Protein AF-A0A2N9LS30-F1 (afdb_monomer_lite)

Secondary structure (DSSP, 8-state):
-HHHHHTT---HHHHHHT--GGGGGGHHHHHHHHTTT--HHHHHHHHHHHHHHHHHHHHHHHHHHHHHHHHGGGHHHHHHHHTSTT--HHHHHHGGGGGG-

Foldseek 3Di:
DLVVLLVPDQQLQVVLVVDDDPSVVVSVVSRVVRHPPRDPVNSVVSVVVVVVVVVVVVVVVVVVVVLVVVCVVVVVQLVVQCPPPPQHSVNSSCVVVVVPD

Structure (mmCIF, N/CA/C/O backbone):
data_AF-A0A2N9LS30-F1
#
_entry.id   AF-A0A2N9LS30-F1
#
loop_
_atom_site.group_PDB
_atom_site.id
_atom_site.type_symbol
_atom_site.label_atom_id
_atom_site.label_alt_id
_atom_site.label_comp_id
_atom_site.label_asym_id
_atom_site.label_entity_id
_atom_site.label_seq_id
_atom_site.pdbx_PDB_ins_code
_atom_site.Cartn_x
_atom_site.Cartn_y
_atom_site.Cartn_z
_atom_site.occupancy
_atom_site.B_iso_or_equiv
_atom_site.auth_seq_id
_atom_site.auth_comp_id
_atom_site.auth_asym_id
_atom_site.auth_atom_id
_atom_site.pdbx_PDB_model_num
ATOM 1 N N . MET A 1 1 ? -10.836 2.019 6.067 1.00 90.44 1 MET A N 1
ATOM 2 C CA . MET A 1 1 ? -10.743 2.323 7.513 1.00 90.44 1 MET A CA 1
ATOM 3 C C . MET A 1 1 ? -9.625 3.311 7.835 1.00 90.44 1 MET A C 1
ATOM 5 O O . MET A 1 1 ? -9.934 4.371 8.350 1.00 90.44 1 MET A O 1
ATOM 9 N N . LEU A 1 2 ? -8.356 3.016 7.517 1.00 90.06 2 LEU A N 1
ATOM 10 C CA . LEU A 1 2 ? -7.216 3.886 7.872 1.00 90.06 2 LEU A CA 1
ATOM 11 C C . LEU A 1 2 ? -7.351 5.329 7.354 1.00 90.06 2 LEU A C 1
ATOM 13 O O . LEU A 1 2 ? -7.128 6.262 8.113 1.00 90.06 2 LEU A O 1
ATOM 17 N N . ASN A 1 3 ? -7.839 5.519 6.123 1.00 91.50 3 ASN A N 1
ATOM 18 C CA . ASN A 1 3 ? -8.151 6.858 5.603 1.00 91.50 3 ASN A CA 1
ATOM 19 C C . ASN A 1 3 ? -9.145 7.633 6.488 1.00 91.50 3 ASN A C 1
ATOM 21 O O . ASN A 1 3 ? -8.964 8.823 6.706 1.00 91.50 3 ASN A O 1
ATOM 25 N N . ALA A 1 4 ? -10.172 6.964 7.025 1.00 91.44 4 ALA A N 1
ATOM 26 C CA . ALA A 1 4 ? -11.159 7.600 7.899 1.00 91.44 4 ALA A CA 1
ATOM 27 C C . ALA A 1 4 ? -10.561 7.942 9.273 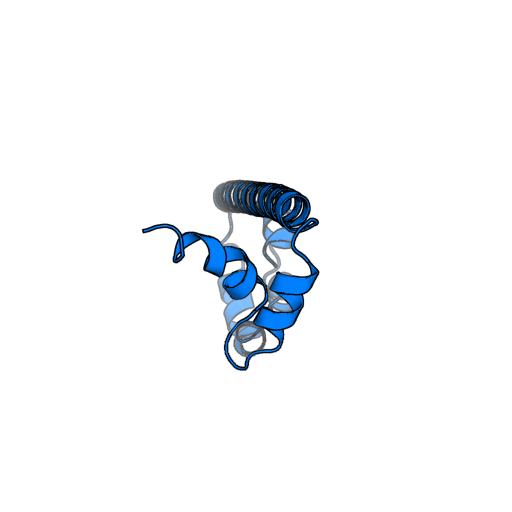1.00 91.44 4 ALA A C 1
ATOM 29 O O . ALA A 1 4 ? -10.827 9.016 9.800 1.00 91.44 4 ALA A O 1
ATOM 30 N N . LEU A 1 5 ? -9.687 7.079 9.808 1.00 90.19 5 LEU A N 1
ATOM 31 C CA . LEU A 1 5 ? -8.914 7.380 11.018 1.00 90.19 5 LEU A CA 1
ATOM 32 C C . LEU A 1 5 ? -8.051 8.633 10.829 1.00 90.19 5 LEU A C 1
ATOM 34 O O . LEU A 1 5 ? -8.078 9.526 11.668 1.00 90.19 5 LEU A O 1
ATOM 38 N N . VAL A 1 6 ? -7.322 8.733 9.714 1.00 91.31 6 VAL A N 1
ATOM 39 C CA . VAL A 1 6 ? -6.488 9.907 9.399 1.00 91.31 6 VAL A CA 1
ATOM 40 C C . VAL A 1 6 ? -7.325 11.176 9.212 1.00 91.31 6 VAL A C 1
ATOM 42 O O . VAL A 1 6 ? -6.867 12.257 9.586 1.00 91.31 6 VAL A O 1
ATOM 45 N N . ALA A 1 7 ? -8.543 11.043 8.677 1.00 90.00 7 ALA A N 1
ATOM 46 C CA . ALA A 1 7 ? -9.505 12.133 8.514 1.00 90.00 7 ALA A CA 1
ATOM 47 C C . ALA A 1 7 ? -10.168 12.584 9.831 1.00 90.00 7 ALA A C 1
ATOM 49 O O . ALA A 1 7 ? -10.928 13.546 9.822 1.00 90.00 7 ALA A O 1
ATOM 50 N N . GLY A 1 8 ? -9.877 11.923 10.957 1.00 87.81 8 GLY A N 1
ATOM 51 C CA . GLY A 1 8 ? -10.387 12.316 12.271 1.00 87.81 8 GLY A CA 1
ATOM 52 C C . GLY A 1 8 ? -11.661 11.598 12.710 1.00 87.81 8 GLY A C 1
ATOM 53 O O . GLY A 1 8 ? -12.235 11.983 13.724 1.00 87.81 8 GLY A O 1
ATOM 54 N N . GLU A 1 9 ? -12.104 10.552 12.007 1.00 89.88 9 GLU A N 1
ATOM 55 C CA . GLU A 1 9 ? -13.236 9.749 12.476 1.00 89.88 9 GLU A CA 1
ATOM 56 C C . GLU A 1 9 ? -12.862 9.005 13.768 1.00 89.88 9 GLU A C 1
ATOM 58 O O . GLU A 1 9 ? -11.792 8.397 13.878 1.00 89.88 9 GLU A O 1
ATOM 63 N N . THR A 1 10 ? -13.756 9.068 14.752 1.00 86.25 10 THR A N 1
ATOM 64 C CA . THR A 1 10 ? -13.565 8.519 16.105 1.00 86.25 10 THR A CA 1
ATOM 65 C C . THR A 1 10 ? -14.677 7.557 16.511 1.00 86.25 10 THR A C 1
ATOM 67 O O . THR A 1 10 ? -14.515 6.811 17.481 1.00 86.25 10 THR A O 1
ATOM 70 N N . ASP A 1 11 ? -15.778 7.518 15.756 1.00 88.81 11 ASP A N 1
ATOM 71 C CA . ASP A 1 11 ? -16.854 6.561 15.948 1.00 88.81 11 ASP A CA 1
ATOM 72 C C . ASP A 1 11 ? -16.371 5.150 15.583 1.00 88.81 11 ASP A C 1
ATOM 74 O O . ASP A 1 11 ? -16.135 4.804 14.419 1.00 88.81 11 ASP A O 1
ATOM 78 N N . GLY A 1 12 ? -16.213 4.312 16.609 1.00 88.00 12 GLY A N 1
ATOM 79 C CA . GLY A 1 12 ? -15.751 2.938 16.442 1.00 88.00 12 GLY A CA 1
ATOM 80 C C . GLY A 1 12 ? -16.677 2.094 15.561 1.00 88.00 12 GLY A C 1
ATOM 81 O O . GLY A 1 12 ? -16.190 1.204 14.861 1.00 88.00 12 GLY A O 1
ATOM 82 N N . GLY A 1 13 ? -17.981 2.382 15.548 1.00 89.06 13 GLY A N 1
ATOM 83 C CA . GLY A 1 13 ? -18.967 1.694 14.719 1.00 89.06 13 GLY A CA 1
ATOM 84 C C . GLY A 1 13 ? -18.740 1.986 13.239 1.00 89.06 13 GLY A C 1
ATOM 85 O O . GLY A 1 13 ? -18.509 1.057 12.460 1.00 89.06 13 GLY A O 1
ATOM 86 N N . LYS A 1 14 ? -18.678 3.271 12.872 1.00 90.31 14 LYS A N 1
ATOM 87 C CA . LYS A 1 14 ? -18.378 3.717 11.500 1.00 90.31 14 LYS A CA 1
ATOM 88 C C . LYS A 1 14 ? -17.029 3.196 11.015 1.00 90.31 14 LYS A C 1
ATOM 90 O O . LYS A 1 14 ? -16.894 2.735 9.882 1.00 90.31 14 LYS A O 1
ATOM 95 N N . LEU A 1 15 ? -16.009 3.210 11.873 1.00 91.12 15 LEU A N 1
ATOM 96 C CA . LEU A 1 15 ? -14.695 2.681 11.511 1.00 91.12 15 LEU A CA 1
ATOM 97 C C . LEU A 1 15 ? -14.716 1.161 11.297 1.00 91.12 15 LEU A C 1
ATOM 99 O O . LEU A 1 15 ? -14.107 0.669 10.343 1.00 91.12 15 LEU A O 1
ATOM 103 N N . ALA A 1 16 ? -15.436 0.415 12.137 1.00 91.62 16 ALA A N 1
ATOM 104 C CA . ALA A 1 16 ? -15.583 -1.031 11.994 1.00 91.62 16 ALA A CA 1
ATOM 105 C C . ALA A 1 16 ? -16.371 -1.417 10.731 1.00 91.62 16 ALA A C 1
ATOM 107 O O . ALA A 1 16 ? -16.125 -2.473 10.133 1.00 91.62 16 ALA A O 1
ATOM 108 N N . GLU A 1 17 ? -17.280 -0.563 10.263 1.00 92.31 17 GLU A N 1
ATOM 109 C CA . GLU A 1 17 ? -17.957 -0.770 8.985 1.00 92.31 17 GLU A CA 1
ATOM 110 C C . GLU A 1 17 ? -16.981 -0.766 7.803 1.00 92.31 17 GLU A C 1
ATOM 112 O O . GLU A 1 17 ? -17.116 -1.586 6.891 1.00 92.31 17 GLU A O 1
ATOM 117 N N . LEU A 1 18 ? -15.924 0.042 7.875 1.00 92.62 18 LEU A N 1
ATOM 118 C CA . LEU A 1 18 ? -14.875 0.131 6.856 1.00 92.62 18 LEU A CA 1
ATOM 119 C C . LEU A 1 18 ? -13.826 -0.997 6.928 1.00 92.62 18 LEU A C 1
ATOM 121 O O . LEU A 1 18 ? -12.792 -0.913 6.253 1.00 92.62 18 LEU A O 1
ATOM 125 N N . ALA A 1 19 ? -14.042 -2.018 7.762 1.00 91.19 19 ALA A N 1
ATOM 126 C CA . ALA A 1 19 ? -13.152 -3.166 7.893 1.00 91.19 19 ALA A CA 1
ATOM 127 C C . ALA A 1 19 ? -13.139 -4.044 6.630 1.00 91.19 19 ALA A C 1
ATOM 129 O O . ALA A 1 19 ? -14.152 -4.228 5.953 1.00 91.19 19 ALA A O 1
ATOM 130 N N . VAL A 1 20 ? -11.987 -4.656 6.348 1.00 92.12 20 VAL A N 1
ATOM 131 C CA . VAL A 1 20 ? -11.769 -5.530 5.184 1.00 92.12 20 VAL A CA 1
ATOM 132 C C . VAL A 1 20 ? -11.267 -6.915 5.600 1.00 92.12 20 VAL A C 1
ATOM 134 O O . VAL A 1 20 ? -10.717 -7.098 6.687 1.00 92.12 20 VAL A O 1
ATOM 137 N N . GLY A 1 21 ? -11.485 -7.919 4.745 1.00 92.94 21 GLY A N 1
ATOM 138 C CA . GLY A 1 21 ? -11.007 -9.287 4.963 1.00 92.94 21 GLY A CA 1
ATOM 139 C C . GLY A 1 21 ? -11.493 -9.910 6.277 1.00 92.94 21 GLY A C 1
ATOM 140 O O . GLY A 1 21 ? -12.668 -9.816 6.637 1.00 92.94 21 GLY A O 1
ATOM 141 N N . LYS A 1 22 ? -10.572 -10.540 7.018 1.00 90.69 22 LYS A N 1
ATOM 142 C CA . LYS A 1 22 ? -10.871 -11.230 8.288 1.00 90.69 22 LYS A CA 1
ATOM 143 C C . LYS A 1 22 ? -11.397 -10.284 9.379 1.00 90.69 22 LYS A C 1
ATOM 145 O O . LYS A 1 22 ? -12.138 -10.737 10.249 1.00 90.69 22 LYS A O 1
ATOM 150 N N . LEU A 1 23 ? -11.091 -8.983 9.310 1.00 89.19 23 LEU A N 1
ATOM 151 C CA . LEU A 1 23 ? -11.564 -7.992 10.285 1.00 89.19 23 LEU A CA 1
ATOM 152 C C . LEU A 1 23 ? -13.075 -7.744 10.202 1.00 89.19 23 LEU A C 1
ATOM 154 O O . LEU A 1 23 ? -13.680 -7.402 11.216 1.00 89.19 23 LEU A O 1
ATOM 158 N N . LYS A 1 24 ? -13.720 -8.005 9.053 1.00 91.69 24 LYS A N 1
ATOM 159 C CA . LYS A 1 24 ? -15.188 -7.910 8.933 1.00 91.69 24 LYS A CA 1
ATOM 160 C C . LYS A 1 24 ? -15.914 -8.841 9.909 1.00 91.69 24 LYS A C 1
ATOM 162 O O . LYS A 1 24 ? -16.935 -8.459 10.471 1.00 91.69 24 LYS A O 1
ATOM 167 N N . LYS A 1 25 ? -15.364 -10.037 10.154 1.00 92.75 25 LYS A N 1
ATOM 168 C CA . LYS A 1 25 ? -15.940 -11.018 11.092 1.00 92.75 25 LYS A CA 1
ATOM 169 C C . LYS A 1 25 ? -15.852 -10.552 12.551 1.00 92.75 25 LYS A C 1
ATOM 171 O O . LYS A 1 25 ? -16.660 -10.968 13.369 1.00 92.75 25 LYS A O 1
ATOM 176 N N . LYS A 1 26 ? -14.904 -9.662 12.864 1.00 90.69 26 LYS A N 1
ATOM 177 C CA . LYS A 1 26 ? -14.632 -9.146 14.214 1.00 90.69 26 LYS A CA 1
ATOM 178 C C . LYS A 1 26 ? -15.149 -7.722 14.430 1.00 90.69 26 LYS A C 1
ATOM 180 O O . LYS A 1 26 ? -14.662 -7.016 15.304 1.00 90.69 26 LYS A O 1
ATOM 185 N N . ARG A 1 27 ? -16.147 -7.279 13.656 1.00 90.31 27 ARG A N 1
ATOM 186 C CA . ARG A 1 27 ? -16.667 -5.898 13.690 1.00 90.31 27 ARG A CA 1
ATOM 187 C C . ARG A 1 27 ? -17.024 -5.387 15.090 1.00 90.31 27 ARG A C 1
ATOM 189 O O . ARG A 1 27 ? -16.676 -4.261 15.419 1.00 90.31 27 ARG A O 1
ATOM 196 N N . ARG A 1 28 ? -17.671 -6.208 15.926 1.00 90.50 28 ARG A N 1
ATOM 197 C CA . ARG A 1 28 ? -18.045 -5.818 17.301 1.00 90.50 28 ARG A CA 1
ATOM 198 C C . ARG A 1 28 ? -16.823 -5.569 18.190 1.00 90.50 28 ARG A C 1
ATOM 200 O O . ARG A 1 28 ? -16.774 -4.566 18.893 1.00 90.50 28 ARG A O 1
ATOM 207 N N . GLU A 1 29 ? -15.837 -6.462 18.144 1.00 91.06 29 GLU A N 1
ATOM 208 C CA . GLU A 1 29 ? -14.575 -6.313 18.883 1.00 91.06 29 GLU A CA 1
ATOM 209 C C . GLU A 1 29 ? -13.775 -5.116 18.366 1.00 91.06 29 GLU A C 1
ATOM 211 O O . GLU A 1 29 ? -13.260 -4.321 19.149 1.00 91.06 29 GLU A O 1
ATOM 216 N N . LEU A 1 30 ? -13.738 -4.949 17.043 1.00 90.38 30 LEU A N 1
ATOM 217 C CA . LEU A 1 30 ? -13.057 -3.852 16.375 1.00 90.38 30 LEU A CA 1
ATOM 218 C C . LEU A 1 30 ? -13.659 -2.496 16.762 1.00 90.38 30 LEU A C 1
ATOM 220 O O . LEU A 1 30 ? -12.919 -1.595 17.133 1.00 90.38 30 LEU A O 1
ATOM 224 N N . SER A 1 31 ? -14.987 -2.367 16.764 1.00 90.88 31 SER A N 1
ATOM 225 C CA . SER A 1 31 ? -15.666 -1.138 17.191 1.00 90.88 31 SER A CA 1
ATOM 226 C C . SER A 1 31 ? -15.291 -0.744 18.618 1.00 90.88 31 SER A C 1
ATOM 228 O O . SER A 1 31 ? -14.984 0.419 18.867 1.00 90.88 31 SER A O 1
ATOM 230 N N . ARG A 1 32 ? -15.259 -1.709 19.548 1.00 89.56 32 ARG A N 1
ATOM 231 C CA . ARG A 1 32 ? -14.845 -1.467 20.941 1.00 89.56 32 ARG A CA 1
ATOM 232 C C . ARG A 1 32 ? -13.371 -1.080 21.044 1.00 89.56 32 ARG A C 1
ATOM 234 O O . ARG A 1 32 ? -13.009 -0.242 21.860 1.00 89.56 32 ARG A O 1
ATOM 241 N N . ALA A 1 33 ? -12.513 -1.696 20.234 1.00 87.31 33 ALA A N 1
ATOM 242 C CA . ALA A 1 33 ? -11.083 -1.415 20.237 1.00 87.31 33 ALA A CA 1
ATOM 243 C C . ALA A 1 33 ? -10.747 -0.029 19.666 1.00 87.31 33 ALA A C 1
ATOM 245 O O . ALA A 1 33 ? -9.771 0.577 20.096 1.00 87.31 33 ALA A O 1
ATOM 246 N N . LEU A 1 34 ? -11.538 0.463 18.711 1.00 86.25 34 LEU A N 1
ATOM 247 C CA . LEU A 1 34 ? -11.291 1.732 18.026 1.00 86.25 34 LEU A CA 1
ATOM 248 C C . LEU A 1 34 ? -11.868 2.947 18.760 1.00 86.25 34 LEU A C 1
ATOM 250 O O . LEU A 1 34 ? -11.407 4.063 18.530 1.00 86.25 34 LEU A O 1
ATOM 254 N N . GLN A 1 35 ? -12.830 2.748 19.662 1.00 83.12 35 GLN A N 1
ATOM 255 C CA . GLN A 1 35 ? -13.481 3.843 20.370 1.00 83.12 35 GLN A CA 1
ATOM 256 C C . GLN A 1 35 ? -12.508 4.569 21.311 1.00 83.12 35 GLN A C 1
ATOM 258 O O . GLN A 1 35 ? -11.997 3.992 22.270 1.00 83.12 35 GLN A O 1
ATOM 263 N N . GLY A 1 36 ? -12.228 5.842 21.012 1.00 74.69 36 GLY A N 1
ATOM 264 C CA . GLY A 1 36 ? -11.431 6.744 21.855 1.00 74.69 36 GLY A CA 1
ATOM 265 C C . GLY A 1 36 ? -9.929 6.437 21.965 1.00 74.69 36 GLY A C 1
ATOM 266 O O . GLY A 1 36 ? -9.224 7.158 22.664 1.00 74.69 36 GLY A O 1
ATOM 267 N N . LYS A 1 37 ? -9.407 5.400 21.291 1.00 77.75 37 LYS A N 1
ATOM 268 C CA . LYS A 1 37 ? -7.992 4.988 21.427 1.00 77.75 37 LYS A CA 1
ATOM 269 C C . LYS A 1 37 ? -7.027 5.684 20.463 1.00 77.75 37 LYS A C 1
ATOM 271 O O . LYS A 1 37 ? -5.828 5.758 20.728 1.00 77.75 37 LYS A O 1
ATOM 276 N N . PHE A 1 38 ? -7.523 6.195 19.339 1.00 82.62 38 PHE A N 1
ATOM 277 C CA . PHE A 1 38 ? -6.700 6.891 18.348 1.00 82.62 38 PHE A CA 1
ATOM 278 C C . PHE A 1 38 ? -6.710 8.399 18.611 1.00 82.62 38 PHE A C 1
ATOM 280 O O . PHE A 1 38 ? -7.694 9.082 18.335 1.00 82.62 38 PHE A O 1
ATOM 287 N N . GLN A 1 39 ? -5.601 8.900 19.156 1.00 86.38 39 GLN A N 1
ATOM 288 C CA . GLN A 1 39 ? -5.347 10.322 19.387 1.00 86.38 39 GLN A CA 1
ATOM 289 C C . GLN A 1 39 ? -4.725 10.983 18.148 1.00 86.38 39 GLN A C 1
ATOM 291 O O . GLN A 1 39 ? -4.326 10.298 17.201 1.00 86.38 39 GLN A O 1
ATOM 296 N N . ASP A 1 40 ? -4.594 12.311 18.167 1.00 88.75 40 ASP A N 1
ATOM 297 C CA . ASP A 1 40 ? -4.005 13.079 17.061 1.00 88.75 40 ASP A CA 1
ATOM 298 C C . ASP A 1 40 ? -2.587 12.632 16.714 1.00 88.75 40 ASP A C 1
ATOM 300 O O . ASP A 1 40 ? -2.240 12.543 15.538 1.00 88.75 40 ASP A O 1
ATOM 304 N N . HIS A 1 41 ? -1.798 12.246 17.719 1.00 91.38 41 HIS A N 1
ATOM 305 C CA . HIS A 1 41 ? -0.459 11.706 17.503 1.00 91.38 41 HIS A CA 1
ATOM 306 C C . HIS A 1 41 ? -0.472 10.420 16.657 1.00 91.38 41 HIS A C 1
ATOM 308 O O . HIS A 1 41 ? 0.283 10.301 15.694 1.00 91.38 41 HIS A O 1
ATOM 314 N N . HIS A 1 42 ? -1.382 9.483 16.947 1.00 89.81 42 HIS A N 1
ATOM 315 C CA . HIS A 1 42 ? -1.528 8.258 16.155 1.00 89.81 42 HIS A CA 1
ATOM 316 C C . HIS A 1 42 ? -2.015 8.562 14.732 1.00 89.81 42 HIS A C 1
ATOM 318 O O . HIS A 1 42 ? -1.541 7.955 13.774 1.00 89.81 42 HIS A O 1
ATOM 324 N N . ARG A 1 43 ? -2.938 9.522 14.570 1.00 90.88 43 ARG A N 1
ATOM 325 C CA . ARG A 1 43 ? -3.405 9.960 13.242 1.00 90.88 43 ARG A CA 1
ATOM 326 C C . ARG A 1 43 ? -2.269 10.538 12.406 1.00 90.88 43 ARG A C 1
ATOM 328 O O . ARG A 1 43 ? -2.177 10.230 11.220 1.00 90.88 43 ARG A O 1
ATOM 335 N N . PHE A 1 44 ? -1.409 11.342 13.026 1.00 93.38 44 PHE A N 1
ATOM 336 C CA . PHE A 1 44 ? -0.220 11.894 12.390 1.00 93.38 44 PHE A CA 1
ATOM 337 C C . PHE A 1 44 ? 0.737 10.787 11.926 1.00 93.38 44 PHE A C 1
ATOM 339 O O . PHE A 1 44 ? 1.106 10.758 10.755 1.00 93.38 44 PHE A O 1
ATOM 346 N N . GLN A 1 45 ? 1.062 9.828 12.798 1.00 94.44 45 GLN A N 1
ATOM 347 C CA . GLN A 1 45 ? 1.933 8.701 12.445 1.00 94.44 45 GLN A CA 1
ATOM 348 C C . GLN A 1 45 ? 1.365 7.851 11.301 1.00 94.44 45 GLN A C 1
ATOM 350 O O . GLN A 1 45 ? 2.082 7.528 10.359 1.00 94.44 45 GLN A O 1
ATOM 355 N N . ILE A 1 46 ? 0.070 7.510 11.349 1.00 94.19 46 ILE A N 1
ATOM 356 C CA . ILE A 1 46 ? -0.575 6.731 10.282 1.00 94.19 46 ILE A CA 1
ATOM 357 C C . ILE A 1 46 ? -0.529 7.499 8.961 1.00 94.19 46 ILE A C 1
ATOM 359 O O . ILE A 1 46 ? -0.265 6.896 7.926 1.00 94.19 46 ILE A O 1
ATOM 363 N N . ARG A 1 47 ? -0.763 8.817 8.981 1.00 95.38 47 ARG A N 1
ATOM 364 C CA . ARG A 1 47 ? -0.687 9.649 7.776 1.00 95.38 47 ARG A CA 1
ATOM 365 C C . ARG A 1 47 ? 0.692 9.565 7.127 1.00 95.38 47 ARG A C 1
ATOM 367 O O . ARG A 1 47 ? 0.751 9.273 5.939 1.00 95.38 47 ARG A O 1
ATOM 374 N N . LEU A 1 48 ? 1.755 9.736 7.913 1.00 96.81 48 LEU A N 1
ATOM 375 C CA . LEU A 1 48 ? 3.134 9.670 7.425 1.00 96.81 48 LEU A CA 1
ATOM 376 C C . LEU A 1 48 ? 3.435 8.310 6.777 1.00 96.81 48 LEU A C 1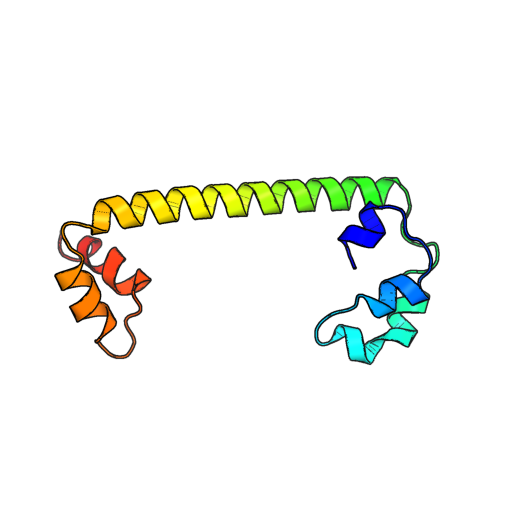
ATOM 378 O O . LEU A 1 48 ? 3.863 8.247 5.632 1.00 96.81 48 LEU A O 1
ATOM 382 N N . LEU A 1 49 ? 3.086 7.212 7.454 1.00 96.69 49 LEU A N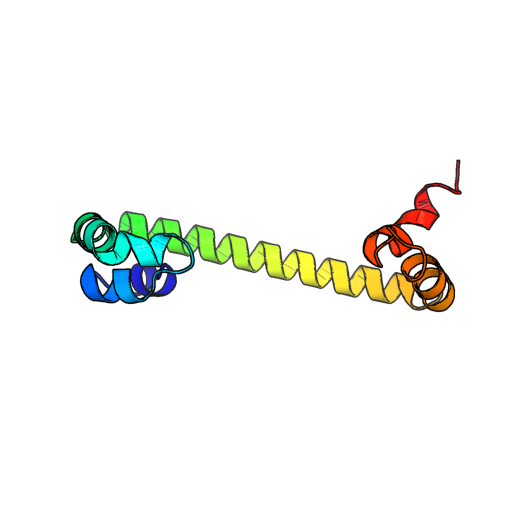 1
ATOM 383 C CA . LEU A 1 49 ? 3.286 5.862 6.914 1.00 96.69 49 LEU A CA 1
ATOM 384 C C . LEU A 1 49 ? 2.502 5.620 5.615 1.00 96.69 49 LEU A C 1
ATOM 386 O O . LEU A 1 49 ? 2.952 4.895 4.729 1.00 96.69 49 LEU A O 1
ATOM 390 N N . MET A 1 50 ? 1.307 6.200 5.496 1.00 95.81 50 MET A N 1
ATOM 391 C CA . MET A 1 50 ? 0.503 6.096 4.279 1.00 95.81 50 MET A CA 1
ATOM 392 C C . MET A 1 50 ? 1.061 6.943 3.133 1.00 95.81 50 MET A C 1
ATOM 394 O O . MET A 1 50 ? 0.896 6.564 1.974 1.00 95.81 50 MET A O 1
ATOM 398 N N . GLU A 1 51 ? 1.687 8.078 3.432 1.00 96.75 51 GLU A N 1
ATOM 399 C CA . GLU A 1 51 ? 2.416 8.888 2.453 1.00 96.75 51 GLU A CA 1
ATOM 400 C C . GLU A 1 51 ? 3.650 8.129 1.952 1.00 96.75 51 GLU A C 1
ATOM 402 O O . GLU A 1 51 ? 3.778 7.932 0.742 1.00 96.75 51 GLU A O 1
ATOM 407 N N . ASP A 1 52 ? 4.456 7.571 2.858 1.00 97.62 52 ASP A N 1
ATOM 408 C CA . ASP A 1 52 ? 5.628 6.751 2.524 1.00 97.62 52 ASP A CA 1
ATOM 409 C C . ASP A 1 52 ? 5.267 5.540 1.652 1.00 97.62 52 ASP A C 1
ATOM 411 O O . ASP A 1 52 ? 5.957 5.229 0.674 1.00 97.62 52 ASP A O 1
ATOM 415 N N . LEU A 1 53 ? 4.158 4.860 1.967 1.00 97.00 53 LEU A N 1
ATOM 416 C CA . LEU A 1 53 ? 3.665 3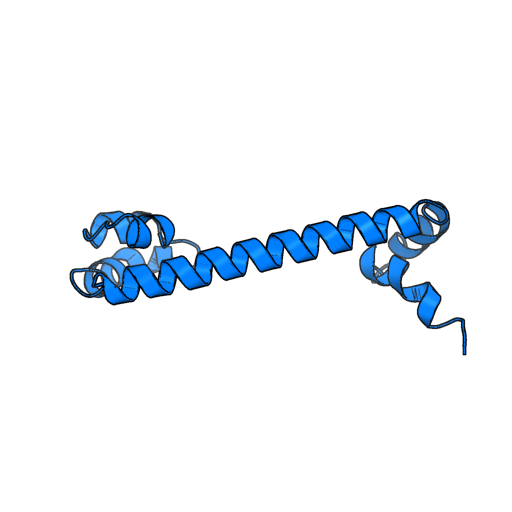.739 1.167 1.00 97.00 53 LEU A CA 1
ATOM 417 C C . LEU A 1 53 ? 3.350 4.180 -0.267 1.00 97.00 53 LEU A C 1
ATOM 419 O O . LEU A 1 53 ? 3.807 3.545 -1.217 1.00 97.00 53 LEU A O 1
ATOM 423 N N . LYS A 1 54 ? 2.625 5.293 -0.431 1.00 96.88 54 LYS A N 1
ATOM 424 C CA . LYS A 1 54 ? 2.290 5.836 -1.757 1.00 96.88 54 LYS A CA 1
ATOM 425 C C . LYS A 1 54 ? 3.535 6.249 -2.533 1.00 96.88 54 LYS A C 1
ATOM 427 O O . LYS A 1 54 ? 3.591 6.081 -3.752 1.00 96.88 54 LYS A O 1
ATOM 432 N N . GLU A 1 55 ? 4.540 6.797 -1.857 1.00 97.75 55 GLU A N 1
ATOM 433 C CA . GLU A 1 55 ? 5.813 7.112 -2.499 1.00 97.75 55 GLU A CA 1
ATOM 434 C C . GLU A 1 55 ? 6.533 5.858 -2.989 1.00 97.75 55 GLU A C 1
ATOM 436 O O . GLU A 1 55 ? 7.043 5.844 -4.113 1.00 97.75 55 GLU A O 1
ATOM 441 N N . CYS A 1 56 ? 6.565 4.803 -2.173 1.00 98.19 56 CYS A N 1
ATOM 442 C CA . CYS A 1 56 ? 7.126 3.515 -2.563 1.00 98.19 56 CYS A CA 1
ATOM 443 C C . CYS A 1 56 ? 6.390 2.932 -3.776 1.00 98.19 56 CYS A C 1
ATOM 445 O O . CYS A 1 56 ? 7.036 2.576 -4.759 1.00 98.19 56 CYS A O 1
ATOM 447 N N . GLU A 1 57 ? 5.055 2.915 -3.760 1.00 97.50 57 GLU A N 1
ATOM 448 C CA . GLU A 1 57 ? 4.225 2.465 -4.888 1.00 97.50 57 GLU A CA 1
ATOM 449 C C . GLU A 1 57 ? 4.523 3.262 -6.166 1.00 97.50 57 GLU A C 1
ATOM 451 O O . GLU A 1 57 ? 4.702 2.692 -7.244 1.00 97.50 57 GLU A O 1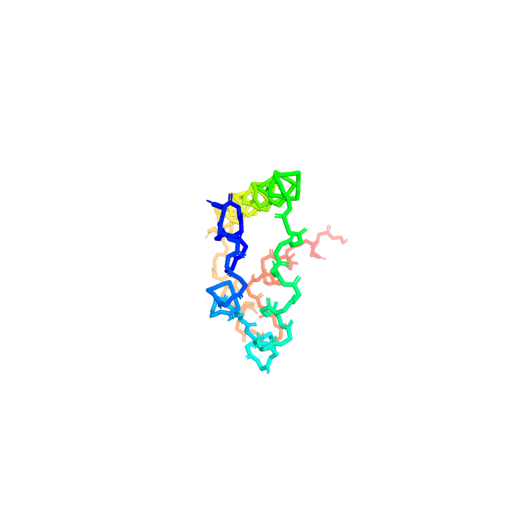
ATOM 456 N N . LYS A 1 58 ? 4.658 4.588 -6.052 1.00 97.94 58 LYS A N 1
ATOM 457 C CA . LYS A 1 58 ? 5.018 5.451 -7.182 1.00 97.94 58 LYS A CA 1
ATOM 458 C C . LYS A 1 58 ? 6.404 5.120 -7.737 1.00 97.94 58 LYS A C 1
ATOM 460 O O . LYS A 1 58 ? 6.573 5.098 -8.956 1.00 97.94 58 LYS A O 1
ATOM 465 N N . LYS A 1 59 ? 7.391 4.881 -6.869 1.00 97.50 59 LYS A N 1
ATOM 466 C CA . LYS A 1 59 ? 8.755 4.496 -7.271 1.00 97.50 59 LYS A CA 1
ATOM 467 C C . LYS A 1 59 ? 8.752 3.138 -7.978 1.00 97.50 59 LYS A C 1
ATOM 469 O O . LYS A 1 59 ? 9.353 3.032 -9.043 1.00 97.50 59 LYS A O 1
ATOM 474 N N . ILE A 1 60 ? 8.028 2.149 -7.447 1.00 96.19 60 ILE A N 1
ATOM 475 C CA . ILE A 1 60 ? 7.838 0.836 -8.087 1.00 96.19 60 ILE A CA 1
ATOM 476 C C . ILE A 1 60 ? 7.259 1.022 -9.492 1.00 96.19 60 ILE A C 1
ATOM 478 O O . ILE A 1 60 ? 7.884 0.617 -10.464 1.00 96.19 60 ILE A O 1
ATOM 482 N N . PHE A 1 61 ? 6.163 1.770 -9.628 1.00 95.81 61 PHE A N 1
ATOM 483 C CA . PHE A 1 61 ? 5.536 2.004 -10.931 1.00 95.81 61 PHE A CA 1
ATOM 484 C C . PHE A 1 61 ? 6.456 2.718 -11.940 1.00 95.81 61 PHE A C 1
ATOM 486 O O . PHE A 1 61 ? 6.407 2.468 -13.147 1.00 95.81 61 PHE A O 1
ATOM 493 N N . GLN A 1 62 ? 7.305 3.638 -11.477 1.00 95.81 62 GLN A N 1
ATOM 494 C CA . GLN A 1 62 ? 8.306 4.281 -12.333 1.00 95.81 62 GLN A CA 1
ATOM 495 C C . GLN A 1 62 ? 9.370 3.292 -12.817 1.00 95.81 62 GLN A C 1
ATOM 497 O O . GLN A 1 62 ? 9.778 3.364 -13.980 1.00 95.81 62 GLN A O 1
ATOM 502 N N . LEU A 1 63 ? 9.813 2.389 -11.940 1.00 92.81 63 LEU A N 1
ATOM 503 C CA . LEU A 1 63 ? 10.760 1.334 -12.283 1.00 92.81 63 LEU A CA 1
ATOM 504 C C . LEU A 1 63 ? 10.136 0.336 -13.258 1.00 92.81 63 LEU A C 1
ATOM 506 O O . LEU A 1 63 ? 10.759 0.066 -14.280 1.00 92.81 63 LEU A O 1
ATOM 510 N N . ASP A 1 64 ? 8.902 -0.108 -13.017 1.00 90.00 64 ASP A N 1
ATOM 511 C CA . ASP A 1 64 ? 8.173 -1.021 -13.904 1.00 90.00 64 ASP A CA 1
ATOM 512 C C . ASP A 1 64 ? 8.066 -0.445 -15.317 1.00 90.00 64 ASP A C 1
ATOM 514 O O . ASP A 1 64 ? 8.497 -1.072 -16.282 1.00 90.00 64 ASP A O 1
ATOM 518 N N . ARG A 1 65 ? 7.629 0.816 -15.453 1.00 91.31 65 ARG A N 1
ATOM 519 C CA . ARG A 1 65 ? 7.564 1.478 -16.768 1.00 91.31 65 ARG A CA 1
ATOM 520 C C . ARG A 1 65 ? 8.922 1.614 -17.442 1.00 91.31 65 ARG A C 1
ATOM 522 O O . ARG A 1 65 ? 9.008 1.612 -18.668 1.00 91.31 65 ARG A O 1
ATOM 529 N N . ARG A 1 66 ? 9.990 1.803 -16.667 1.00 91.56 66 ARG A N 1
ATOM 530 C CA . ARG A 1 66 ? 11.344 1.864 -17.219 1.00 91.56 66 ARG A CA 1
ATOM 531 C C . ARG A 1 66 ? 11.799 0.483 -17.687 1.00 91.56 66 ARG A C 1
ATOM 533 O O . ARG A 1 66 ? 12.410 0.405 -18.746 1.00 91.56 66 ARG A O 1
ATOM 540 N N . ILE A 1 67 ? 11.496 -0.571 -16.932 1.00 86.50 67 ILE A N 1
ATOM 541 C CA . ILE A 1 67 ? 11.769 -1.963 -17.303 1.00 86.50 67 ILE A CA 1
ATOM 542 C C . ILE A 1 67 ? 11.022 -2.313 -18.590 1.00 86.50 67 ILE A C 1
ATOM 544 O O . ILE A 1 67 ? 11.668 -2.761 -19.530 1.00 86.50 67 ILE A O 1
ATOM 548 N N . ASP A 1 68 ? 9.724 -2.019 -18.680 1.00 86.06 68 ASP A N 1
ATOM 549 C CA . ASP A 1 68 ? 8.920 -2.291 -19.876 1.00 86.06 68 ASP A CA 1
ATOM 550 C C . ASP A 1 68 ? 9.530 -1.662 -21.137 1.00 86.06 68 ASP A C 1
ATOM 552 O O . ASP A 1 68 ? 9.709 -2.351 -22.137 1.00 86.06 68 ASP A O 1
ATOM 556 N N . LYS A 1 69 ? 9.986 -0.403 -21.068 1.00 87.88 69 LYS A N 1
ATOM 557 C CA . LYS A 1 69 ? 10.697 0.247 -22.188 1.00 87.88 69 LYS A CA 1
ATOM 558 C C . LYS A 1 69 ? 11.971 -0.484 -22.613 1.00 87.88 69 LYS A C 1
ATOM 560 O O . LYS A 1 69 ? 12.308 -0.507 -23.791 1.00 87.88 69 LYS A O 1
ATOM 565 N N . TYR A 1 70 ? 12.716 -1.059 -21.670 1.00 85.06 70 TYR A N 1
ATOM 566 C CA . TYR A 1 70 ? 13.897 -1.862 -22.003 1.00 85.06 70 TYR A CA 1
ATOM 567 C C . TYR A 1 70 ? 13.538 -3.237 -22.574 1.00 85.06 70 TYR A C 1
ATOM 569 O O . TYR A 1 70 ? 14.372 -3.839 -23.252 1.00 85.06 70 TYR A O 1
ATOM 577 N N . LEU A 1 71 ? 12.333 -3.733 -22.289 1.00 83.25 71 LEU A N 1
ATOM 578 C CA . LEU A 1 71 ? 11.822 -5.002 -22.791 1.00 83.25 71 LEU A CA 1
ATOM 579 C C . LEU A 1 71 ? 11.146 -4.877 -24.161 1.00 83.25 71 LEU A C 1
ATOM 581 O O . LEU A 1 71 ? 11.061 -5.897 -24.835 1.00 83.25 71 LEU A O 1
ATOM 585 N N . GLU A 1 72 ? 10.743 -3.678 -24.607 1.00 85.25 72 GLU A N 1
ATOM 586 C CA . GLU A 1 72 ? 10.127 -3.436 -25.931 1.00 85.25 72 GLU A CA 1
ATOM 587 C C . GLU A 1 72 ? 10.847 -4.161 -27.092 1.00 85.25 72 GLU A C 1
ATOM 589 O O . GLU A 1 72 ? 10.182 -4.870 -27.849 1.00 85.25 72 GLU A O 1
ATOM 594 N N . PRO A 1 73 ? 12.192 -4.108 -27.229 1.00 85.88 73 PRO A N 1
ATOM 595 C CA . PRO A 1 73 ? 12.889 -4.798 -28.322 1.00 85.88 73 PRO A CA 1
ATOM 596 C C . PRO A 1 73 ? 12.865 -6.332 -28.222 1.00 85.88 73 PRO A C 1
ATOM 598 O O . PRO A 1 73 ? 13.269 -7.018 -29.158 1.00 85.88 73 PRO A O 1
ATOM 601 N N . TYR A 1 74 ? 12.447 -6.874 -27.079 1.00 81.19 74 TYR A N 1
ATOM 602 C CA . TYR A 1 74 ? 12.502 -8.292 -26.731 1.00 81.19 74 TYR A CA 1
ATOM 603 C C . TYR A 1 74 ? 11.122 -8.858 -26.378 1.00 81.19 74 TYR A C 1
ATOM 605 O O . TYR A 1 74 ? 11.048 -9.965 -25.841 1.00 81.19 74 TYR A O 1
ATOM 613 N N . GLU A 1 75 ? 10.035 -8.132 -26.669 1.00 81.88 75 GLU A N 1
ATOM 614 C CA . GLU A 1 75 ? 8.669 -8.550 -26.326 1.00 81.88 75 GLU A CA 1
ATOM 615 C C . GLU A 1 75 ? 8.352 -9.968 -26.802 1.00 81.88 75 GLU A C 1
ATOM 617 O O . GLU A 1 75 ? 7.732 -10.735 -26.073 1.00 81.88 75 GLU A O 1
ATOM 622 N N . GLU A 1 76 ? 8.807 -10.340 -27.998 1.00 83.31 76 GLU A N 1
ATOM 623 C CA . GLU A 1 76 ? 8.577 -11.673 -28.556 1.00 83.31 76 GLU A CA 1
ATOM 624 C C . GLU A 1 76 ? 9.260 -12.772 -27.726 1.00 83.31 76 GLU A C 1
ATOM 626 O O . GLU A 1 76 ? 8.659 -13.805 -27.433 1.00 83.31 76 GLU A O 1
ATOM 631 N N . THR A 1 77 ? 10.495 -12.538 -27.276 1.00 82.94 77 THR A N 1
ATOM 632 C CA . THR A 1 77 ? 11.217 -13.467 -26.394 1.00 82.94 77 THR A CA 1
ATOM 633 C C . THR A 1 77 ? 10.541 -13.560 -25.029 1.00 82.94 77 THR A C 1
ATOM 635 O O . THR A 1 77 ? 10.366 -14.656 -24.502 1.00 82.94 77 THR A O 1
ATOM 638 N N . VAL A 1 78 ? 10.107 -12.423 -24.475 1.00 83.56 78 VAL A N 1
ATOM 639 C CA . VAL A 1 78 ? 9.397 -12.373 -23.190 1.00 83.56 78 VAL A CA 1
ATOM 640 C C . VAL A 1 78 ? 8.064 -13.120 -23.271 1.00 83.56 78 VAL A C 1
ATOM 642 O O . VAL A 1 78 ? 7.782 -13.922 -22.389 1.00 83.56 78 VAL A O 1
ATOM 645 N N . ARG A 1 79 ? 7.276 -12.935 -24.339 1.00 84.25 79 ARG A N 1
ATOM 646 C CA . ARG A 1 79 ? 6.006 -13.657 -24.547 1.00 84.25 79 ARG A CA 1
ATOM 647 C C . ARG A 1 79 ? 6.207 -15.164 -24.657 1.00 84.25 79 ARG A C 1
ATOM 649 O O . ARG A 1 79 ? 5.422 -15.926 -24.103 1.00 84.25 79 ARG A O 1
ATOM 656 N N . ARG A 1 80 ? 7.255 -15.606 -25.357 1.00 84.69 80 ARG A N 1
ATOM 657 C CA . ARG A 1 80 ? 7.578 -17.036 -25.479 1.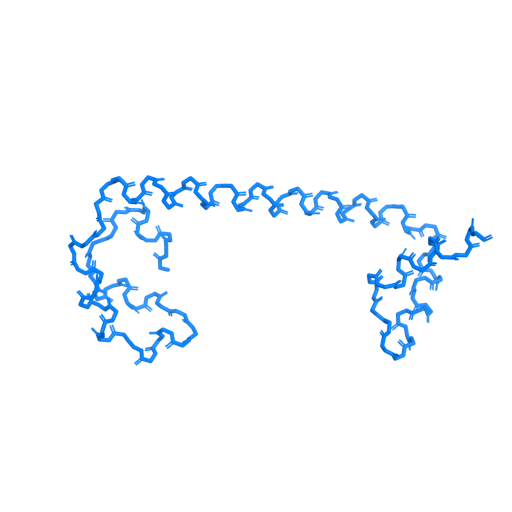00 84.69 80 ARG A CA 1
ATOM 658 C C . ARG A 1 80 ? 7.966 -17.654 -24.142 1.00 84.69 80 ARG A C 1
ATOM 660 O O . ARG A 1 80 ? 7.584 -18.787 -23.878 1.00 84.69 80 ARG A O 1
ATOM 667 N N . LEU A 1 81 ? 8.706 -16.917 -23.315 1.00 82.44 81 LEU A N 1
ATOM 668 C CA . LEU A 1 81 ? 9.101 -17.365 -21.982 1.00 82.44 81 LEU A CA 1
ATOM 669 C C . LEU A 1 81 ? 7.921 -17.359 -20.998 1.00 82.44 81 LEU A C 1
ATOM 671 O O . LEU A 1 81 ? 7.786 -18.314 -20.250 1.00 82.44 81 LEU A O 1
ATOM 675 N N . ASP A 1 82 ? 7.035 -16.362 -21.047 1.00 84.50 82 ASP A N 1
ATOM 676 C CA . ASP A 1 82 ? 5.802 -16.294 -20.233 1.00 84.50 82 ASP A CA 1
ATOM 677 C C . ASP A 1 82 ? 4.800 -17.421 -20.569 1.00 84.50 82 ASP A C 1
ATOM 679 O O . ASP A 1 82 ? 3.993 -17.833 -19.741 1.00 84.50 82 ASP A O 1
ATOM 683 N N . ALA A 1 83 ? 4.866 -17.980 -21.783 1.00 85.12 83 ALA A N 1
ATOM 684 C CA . ALA A 1 83 ? 4.069 -19.145 -22.172 1.00 85.12 83 ALA A CA 1
ATOM 685 C C . ALA A 1 83 ? 4.585 -20.472 -21.576 1.00 85.12 83 ALA A C 1
ATOM 687 O O . ALA A 1 83 ? 3.897 -21.494 -21.667 1.00 85.12 83 ALA A O 1
ATOM 688 N N . VAL A 1 84 ? 5.785 -20.488 -20.983 1.00 84.50 84 VAL A N 1
ATOM 689 C CA . VAL A 1 84 ? 6.335 -21.674 -20.319 1.00 84.50 84 VAL A CA 1
ATOM 690 C C . VAL A 1 84 ? 5.695 -21.809 -18.933 1.00 84.50 84 VAL A C 1
ATOM 692 O O . VAL A 1 84 ? 5.817 -20.898 -18.113 1.00 84.50 84 VAL A O 1
ATOM 695 N N . PRO A 1 85 ? 5.048 -22.945 -18.611 1.00 80.94 85 PRO A N 1
ATOM 696 C CA . PRO A 1 85 ? 4.434 -23.143 -17.303 1.00 80.94 85 PRO A CA 1
ATOM 697 C C . PRO A 1 85 ? 5.433 -22.926 -16.159 1.00 80.94 85 PRO A C 1
ATOM 699 O O . PRO A 1 85 ? 6.462 -23.596 -16.086 1.00 80.94 85 PRO A O 1
ATOM 702 N N . GLY A 1 86 ? 5.111 -22.002 -15.253 1.00 79.06 86 GLY A N 1
ATOM 703 C CA . GLY A 1 86 ? 5.955 -21.658 -14.104 1.00 79.06 86 GLY A CA 1
ATOM 704 C C . GLY A 1 86 ? 6.914 -20.484 -14.328 1.00 79.06 86 GLY A C 1
ATOM 705 O O . GLY A 1 86 ? 7.565 -20.073 -13.370 1.00 79.06 86 GLY A O 1
ATOM 706 N N . ILE A 1 87 ? 6.974 -19.917 -15.536 1.00 80.19 87 ILE A N 1
ATOM 707 C CA . ILE A 1 87 ? 7.643 -18.641 -15.803 1.00 80.19 87 ILE A CA 1
ATOM 708 C C . ILE A 1 87 ? 6.557 -17.589 -15.991 1.00 80.19 87 ILE A C 1
ATOM 710 O O . ILE A 1 87 ? 5.756 -17.682 -16.911 1.00 80.19 87 ILE A O 1
ATOM 714 N N . ASP A 1 88 ? 6.525 -16.596 -15.106 1.00 78.00 88 ASP A N 1
ATOM 715 C CA . ASP A 1 88 ? 5.706 -15.409 -15.317 1.00 78.00 88 ASP A CA 1
ATOM 716 C C . ASP A 1 88 ? 6.492 -14.350 -16.101 1.00 78.00 88 ASP A C 1
ATOM 718 O O . ASP A 1 88 ? 7.718 -14.410 -16.246 1.00 78.00 88 ASP A O 1
ATOM 722 N N . ARG A 1 89 ? 5.789 -13.336 -16.599 1.00 75.56 89 ARG A N 1
ATOM 723 C CA . ARG A 1 89 ? 6.383 -12.223 -17.345 1.00 75.56 89 ARG A CA 1
ATOM 724 C C . ARG A 1 89 ? 7.573 -11.569 -16.627 1.00 75.56 89 ARG A C 1
ATOM 726 O O . ARG A 1 89 ? 8.506 -11.115 -17.291 1.00 75.56 89 ARG A O 1
ATOM 733 N N . ILE A 1 90 ? 7.565 -11.524 -15.292 1.00 76.19 90 ILE A N 1
ATOM 734 C CA . ILE A 1 90 ? 8.677 -10.987 -14.494 1.00 76.19 90 ILE A CA 1
ATOM 735 C C . ILE A 1 90 ? 9.889 -11.924 -14.586 1.00 76.19 90 ILE A C 1
ATOM 737 O O . ILE A 1 90 ? 10.997 -11.470 -14.875 1.00 76.19 90 ILE A O 1
ATOM 741 N N . GLY A 1 91 ? 9.691 -13.230 -14.410 1.00 75.38 91 GLY A N 1
ATOM 742 C CA . GLY A 1 91 ? 10.714 -14.255 -14.600 1.00 75.38 91 GLY A CA 1
ATOM 743 C C . GLY A 1 91 ? 11.285 -14.256 -16.020 1.00 75.38 91 GLY A C 1
ATOM 744 O O . GLY A 1 91 ? 12.506 -14.264 -16.193 1.00 75.38 91 GLY A O 1
ATOM 745 N N . ALA A 1 92 ? 10.423 -14.137 -17.031 1.00 77.06 92 ALA A N 1
ATOM 746 C CA . ALA A 1 92 ? 10.803 -14.018 -18.437 1.00 77.06 92 ALA A CA 1
ATOM 747 C C . ALA A 1 92 ? 11.693 -12.789 -18.703 1.00 77.06 92 ALA A C 1
ATOM 749 O O . ALA A 1 92 ? 12.691 -12.881 -19.420 1.00 77.06 92 ALA A O 1
ATOM 750 N N . ALA A 1 93 ? 11.380 -11.645 -18.088 1.00 76.56 93 ALA A N 1
ATOM 751 C CA . ALA A 1 93 ? 12.168 -10.418 -18.202 1.00 76.56 93 ALA A CA 1
ATOM 752 C C . ALA A 1 93 ? 13.560 -10.514 -17.542 1.00 76.56 93 ALA A C 1
ATOM 754 O O . ALA A 1 93 ? 14.512 -9.873 -17.997 1.00 76.56 93 ALA A O 1
ATOM 755 N N . VAL A 1 94 ? 13.697 -11.301 -16.468 1.00 76.12 94 VAL A N 1
ATOM 756 C CA . VAL A 1 94 ? 14.955 -11.456 -15.711 1.00 76.12 94 VAL A CA 1
ATOM 757 C C . VAL A 1 94 ? 15.884 -12.506 -16.325 1.00 76.12 94 VAL A C 1
ATOM 759 O O . VAL A 1 94 ? 17.103 -12.370 -16.191 1.00 76.12 94 VAL A O 1
ATOM 762 N N . TRP A 1 95 ? 15.341 -13.494 -17.045 1.00 69.81 95 TRP A N 1
ATOM 763 C CA . TRP A 1 95 ? 16.063 -14.647 -17.606 1.00 69.81 95 TRP A CA 1
ATOM 764 C C . TRP A 1 95 ? 17.351 -14.276 -18.369 1.00 69.81 95 TRP A C 1
ATOM 766 O O . TRP A 1 95 ? 18.370 -14.950 -18.247 1.00 69.81 95 TRP A O 1
ATOM 776 N N . ARG A 1 96 ? 17.377 -13.115 -19.040 1.00 61.44 96 ARG A N 1
ATOM 777 C CA . ARG A 1 96 ? 18.569 -12.593 -19.736 1.00 61.44 96 ARG A CA 1
ATOM 778 C C . ARG A 1 96 ? 19.804 -12.414 -18.833 1.00 61.44 96 ARG A C 1
ATOM 780 O O . ARG A 1 96 ? 20.923 -12.441 -19.340 1.00 61.44 96 ARG A O 1
ATOM 787 N N . ARG A 1 97 ? 19.650 -12.176 -17.522 1.00 54.53 97 ARG A N 1
ATOM 788 C CA . ARG A 1 97 ? 20.807 -11.980 -16.622 1.00 54.53 97 ARG A CA 1
ATOM 789 C C . ARG A 1 97 ? 21.614 -13.260 -16.404 1.00 54.53 97 ARG A C 1
ATOM 791 O O . ARG A 1 97 ? 22.797 -13.146 -16.104 1.00 54.53 97 ARG A O 1
ATOM 798 N N . SER A 1 98 ? 20.998 -14.429 -16.557 1.00 55.28 98 SER A N 1
ATOM 799 C CA . SER A 1 98 ? 21.627 -15.723 -16.273 1.00 55.28 98 SER A CA 1
ATOM 800 C C . SER A 1 98 ? 22.447 -16.280 -17.441 1.00 55.28 98 SER A C 1
ATOM 802 O O . SER A 1 98 ? 23.278 -17.147 -17.221 1.00 55.28 98 SER A O 1
ATOM 804 N N . ASP A 1 99 ? 22.266 -15.748 -18.653 1.00 54.09 99 ASP A N 1
ATOM 805 C CA . ASP A 1 99 ? 22.915 -16.217 -19.892 1.00 54.09 99 ASP A CA 1
ATOM 806 C C . ASP A 1 99 ? 24.233 -15.468 -20.209 1.00 54.09 99 ASP A C 1
ATOM 808 O O . ASP A 1 99 ? 24.755 -15.522 -21.321 1.00 54.09 99 ASP A O 1
ATOM 812 N N . ARG A 1 100 ? 24.755 -14.683 -19.250 1.00 48.72 100 ARG A N 1
ATOM 813 C CA . ARG A 1 100 ? 25.925 -13.794 -19.424 1.00 48.72 100 ARG A CA 1
ATOM 814 C C . ARG A 1 100 ? 27.131 -14.114 -18.527 1.00 48.72 100 ARG A C 1
ATOM 816 O O . ARG A 1 100 ? 28.003 -13.256 -18.383 1.00 48.72 100 ARG A O 1
ATOM 823 N N . THR A 1 101 ? 27.188 -15.310 -17.952 1.00 45.50 101 THR A N 1
ATOM 824 C CA . THR A 1 101 ? 28.351 -15.861 -17.224 1.00 45.50 101 THR A CA 1
ATOM 825 C C . THR A 1 101 ? 28.730 -17.199 -17.812 1.00 45.50 101 THR A C 1
ATOM 827 O O . THR A 1 101 ? 29.937 -17.400 -18.049 1.00 45.50 101 THR A O 1
#

pLDDT: mean 86.29, std 10.4, range [45.5, 98.19]

Radius of gyration: 21.87 Å; chains: 1; bounding box: 47×36×50 Å

Sequence (101 aa):
MLNALVAGETDGGKLAELAVGKLKKKRRELSRALQGKFQDHHRFQIRLLMEDLKECEKKIFQLDRRIDKYLEPYEETVRRLDAVPGIDRIGAAVWRRSDRT